Protein AF-A0A8I0E2N6-F1 (afdb_monomer)

Structure (mmCIF, N/CA/C/O backbone):
data_AF-A0A8I0E2N6-F1
#
_entry.id   AF-A0A8I0E2N6-F1
#
loop_
_atom_site.group_PDB
_atom_site.id
_atom_site.type_symbol
_atom_site.label_atom_id
_atom_site.label_alt_id
_atom_site.label_comp_id
_atom_site.label_asym_id
_atom_site.label_entity_id
_atom_site.label_seq_id
_atom_site.pdbx_PDB_ins_code
_atom_site.Cartn_x
_atom_site.Cartn_y
_atom_site.Cartn_z
_atom_site.occupancy
_atom_site.B_iso_or_equiv
_atom_site.auth_seq_id
_atom_site.auth_comp_id
_atom_site.auth_asym_id
_atom_site.auth_atom_id
_atom_site.pdbx_PDB_model_num
ATOM 1 N N . MET A 1 1 ? 22.691 -6.494 3.160 1.00 46.00 1 MET A N 1
ATOM 2 C CA . MET A 1 1 ? 21.609 -5.601 3.630 1.00 46.00 1 MET A CA 1
ATOM 3 C C . MET A 1 1 ? 20.557 -6.492 4.260 1.00 46.00 1 MET A C 1
ATOM 5 O O . MET A 1 1 ? 19.969 -7.275 3.531 1.00 46.00 1 MET A O 1
ATOM 9 N N . ASN A 1 2 ? 20.415 -6.464 5.588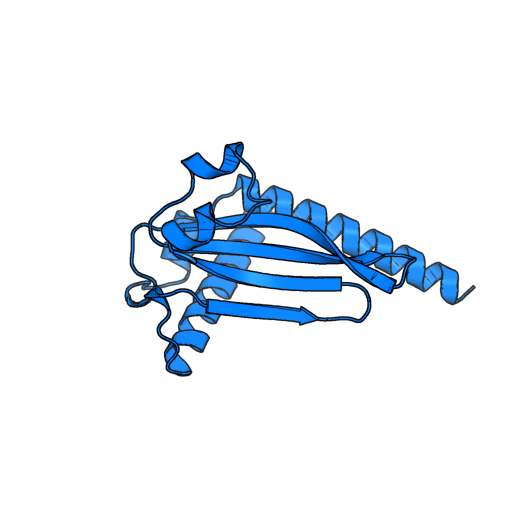 1.00 51.53 2 ASN A N 1
ATOM 10 C CA . ASN A 1 2 ? 19.456 -7.316 6.299 1.00 51.53 2 ASN A CA 1
ATOM 11 C C . ASN A 1 2 ? 18.025 -6.850 6.007 1.00 51.53 2 ASN A C 1
ATOM 13 O O . ASN A 1 2 ? 17.738 -5.660 6.144 1.00 51.53 2 ASN A O 1
ATOM 17 N N . ASP A 1 3 ? 17.133 -7.781 5.667 1.00 58.31 3 ASP A N 1
ATOM 18 C CA . ASP A 1 3 ? 15.717 -7.511 5.375 1.00 58.31 3 ASP A CA 1
ATOM 19 C C . ASP A 1 3 ? 15.001 -6.772 6.522 1.00 58.31 3 ASP A C 1
ATOM 21 O O . ASP A 1 3 ? 14.100 -5.967 6.285 1.00 58.31 3 ASP A O 1
ATOM 25 N N . THR A 1 4 ? 15.474 -6.949 7.762 1.00 63.03 4 THR A N 1
ATOM 26 C CA . THR A 1 4 ? 15.012 -6.229 8.960 1.00 63.03 4 THR A CA 1
ATOM 27 C C . THR A 1 4 ? 15.134 -4.708 8.827 1.00 63.03 4 THR A C 1
ATOM 29 O O . THR A 1 4 ? 14.209 -3.987 9.187 1.00 63.03 4 THR A O 1
ATOM 32 N N . SER A 1 5 ? 16.235 -4.204 8.259 1.00 81.75 5 SER A N 1
ATOM 33 C CA . SER A 1 5 ? 16.447 -2.759 8.094 1.00 81.75 5 SER A CA 1
ATOM 34 C C . SER A 1 5 ? 15.521 -2.174 7.026 1.00 81.75 5 SER A C 1
ATOM 36 O O . SER A 1 5 ? 15.011 -1.070 7.194 1.00 81.75 5 SER A O 1
ATOM 38 N N . TYR A 1 6 ? 15.248 -2.927 5.958 1.00 86.75 6 TYR A N 1
ATOM 39 C CA . TYR A 1 6 ? 14.345 -2.473 4.903 1.00 86.75 6 TYR A CA 1
ATOM 40 C C . TYR A 1 6 ? 12.886 -2.431 5.372 1.00 86.75 6 TYR A C 1
ATOM 42 O O . TYR A 1 6 ? 12.187 -1.457 5.108 1.00 86.75 6 TYR A O 1
ATOM 50 N N . ALA A 1 7 ? 12.433 -3.449 6.109 1.00 90.62 7 ALA A N 1
ATOM 51 C CA . ALA A 1 7 ? 11.085 -3.472 6.673 1.00 90.62 7 ALA A CA 1
ATOM 52 C C . ALA A 1 7 ? 10.844 -2.303 7.648 1.00 90.62 7 ALA A C 1
ATOM 54 O O . ALA A 1 7 ? 9.758 -1.726 7.659 1.00 90.62 7 ALA A O 1
ATOM 55 N N . GLN A 1 8 ? 11.854 -1.907 8.428 1.00 92.25 8 GLN A N 1
ATOM 56 C CA . GLN A 1 8 ? 11.781 -0.714 9.282 1.00 92.25 8 GLN A CA 1
ATOM 57 C C . GLN A 1 8 ? 11.655 0.574 8.459 1.00 92.25 8 GLN A C 1
ATOM 59 O O . GLN A 1 8 ? 10.788 1.400 8.741 1.00 92.25 8 GLN A O 1
ATOM 64 N N . SER A 1 9 ? 12.465 0.733 7.407 1.00 93.50 9 SER A N 1
ATOM 65 C CA . SER A 1 9 ? 12.359 1.891 6.510 1.00 93.50 9 SER A CA 1
ATOM 66 C C . SER A 1 9 ? 10.996 1.961 5.818 1.00 93.50 9 SER A C 1
ATOM 68 O O . SER A 1 9 ? 10.384 3.025 5.786 1.00 93.50 9 SER A O 1
ATOM 70 N N . LEU A 1 10 ? 10.477 0.829 5.332 1.00 94.88 10 LEU A N 1
ATOM 71 C CA . LEU A 1 10 ? 9.163 0.770 4.695 1.00 94.88 10 LEU A CA 1
ATOM 72 C C . LEU A 1 10 ? 8.038 1.137 5.670 1.00 94.88 10 LEU A C 1
ATOM 74 O O . LEU A 1 10 ? 7.136 1.883 5.299 1.00 94.88 10 LEU A O 1
ATOM 78 N N . ALA A 1 11 ? 8.094 0.653 6.913 1.00 96.31 11 ALA A N 1
ATOM 79 C CA . ALA A 1 11 ? 7.128 1.032 7.941 1.00 96.31 11 ALA A CA 1
ATOM 80 C C . ALA A 1 11 ? 7.150 2.545 8.209 1.00 96.31 11 ALA A C 1
ATOM 82 O O . ALA A 1 11 ? 6.095 3.182 8.254 1.00 96.31 11 ALA A O 1
ATOM 83 N N . ALA A 1 12 ? 8.346 3.135 8.305 1.00 96.12 12 ALA A N 1
ATOM 84 C CA . ALA A 1 12 ? 8.510 4.575 8.466 1.00 96.12 12 ALA A CA 1
ATOM 85 C C . ALA A 1 12 ? 7.939 5.374 7.285 1.00 96.12 12 ALA A C 1
ATOM 87 O O . ALA A 1 12 ? 7.290 6.402 7.493 1.00 96.12 12 ALA A O 1
ATOM 88 N N . ASP A 1 13 ? 8.127 4.896 6.056 1.00 95.69 13 ASP A N 1
ATOM 89 C CA . ASP A 1 13 ? 7.575 5.541 4.866 1.00 95.69 13 ASP A CA 1
ATOM 90 C C . ASP A 1 13 ? 6.046 5.433 4.810 1.00 95.69 13 ASP A C 1
ATOM 92 O O . ASP A 1 13 ? 5.377 6.440 4.575 1.00 95.69 13 ASP A O 1
ATOM 96 N N . LEU A 1 14 ? 5.474 4.257 5.090 1.00 96.88 14 LEU A N 1
ATOM 97 C CA . LEU A 1 14 ? 4.020 4.069 5.158 1.00 96.88 14 LEU A CA 1
ATOM 98 C C . LEU A 1 14 ? 3.387 4.969 6.227 1.00 96.88 14 LEU A C 1
ATOM 100 O O . LEU A 1 14 ? 2.389 5.637 5.952 1.00 96.88 14 LEU A O 1
ATOM 104 N N . PHE A 1 15 ? 3.995 5.045 7.415 1.00 97.06 15 PHE A N 1
ATOM 105 C CA . PHE A 1 15 ? 3.562 5.954 8.474 1.00 97.06 15 PHE A CA 1
ATOM 106 C C . PHE A 1 15 ? 3.597 7.415 8.007 1.00 97.06 15 PHE A C 1
ATOM 108 O O . PHE A 1 15 ? 2.606 8.137 8.133 1.00 97.06 15 PHE A O 1
ATOM 115 N N . ARG A 1 16 ? 4.704 7.844 7.386 1.00 96.38 16 ARG A N 1
ATOM 116 C CA . ARG A 1 16 ? 4.846 9.208 6.859 1.00 96.38 16 ARG A CA 1
ATOM 117 C C . ARG A 1 16 ? 3.780 9.527 5.812 1.00 96.38 16 ARG A C 1
ATOM 119 O O . ARG A 1 16 ? 3.233 10.624 5.837 1.00 96.38 16 ARG A O 1
ATOM 126 N N . MET A 1 17 ? 3.442 8.586 4.930 1.00 96.75 17 MET A N 1
ATOM 127 C CA . MET A 1 17 ? 2.380 8.777 3.933 1.00 96.75 17 MET A CA 1
ATOM 128 C C . MET A 1 17 ? 1.010 9.008 4.579 1.00 96.75 17 MET A C 1
ATOM 130 O O . MET A 1 17 ? 0.264 9.873 4.117 1.00 96.75 17 MET A O 1
ATOM 134 N N . VAL A 1 18 ? 0.681 8.269 5.646 1.00 96.62 18 VAL A N 1
ATOM 135 C CA . VAL A 1 18 ? -0.557 8.479 6.417 1.00 96.62 18 VAL A CA 1
ATOM 136 C C . VAL A 1 18 ? -0.550 9.857 7.073 1.00 96.62 18 VAL A C 1
ATOM 138 O O . VAL A 1 18 ? -1.525 10.596 6.946 1.00 96.62 18 VAL A O 1
ATOM 141 N N . MET A 1 19 ? 0.553 10.237 7.719 1.00 96.31 19 MET A N 1
ATOM 142 C CA . MET A 1 19 ? 0.671 11.539 8.382 1.00 96.31 19 MET A CA 1
ATOM 143 C C . MET A 1 19 ? 0.547 12.703 7.398 1.00 96.31 19 MET A C 1
ATOM 145 O O . MET A 1 19 ? -0.267 13.595 7.614 1.00 96.31 19 MET A O 1
ATOM 149 N N . GLN A 1 20 ? 1.236 12.639 6.259 1.00 95.50 20 GLN A N 1
ATOM 150 C CA . GLN A 1 20 ? 1.117 13.642 5.199 1.00 95.50 20 GLN A CA 1
ATOM 151 C C . GLN A 1 20 ? -0.309 13.736 4.642 1.00 95.50 20 GLN A C 1
ATOM 153 O O . GLN A 1 20 ? -0.777 14.821 4.303 1.00 95.50 20 GLN A O 1
ATOM 158 N N . ALA A 1 21 ? -1.025 12.614 4.525 1.00 95.75 21 ALA A N 1
ATOM 159 C CA . ALA A 1 21 ? -2.420 12.636 4.099 1.00 95.75 21 ALA A CA 1
ATOM 160 C C . ALA A 1 21 ? -3.317 13.323 5.146 1.00 95.75 21 ALA A C 1
ATOM 162 O O . ALA A 1 21 ? -4.135 14.169 4.778 1.00 95.75 21 ALA A O 1
ATOM 163 N N . LYS A 1 22 ? -3.113 13.030 6.438 1.00 94.69 22 LYS A N 1
ATOM 164 C CA . LYS A 1 22 ? -3.814 13.694 7.553 1.00 94.69 22 LYS A CA 1
ATOM 165 C C . LYS A 1 22 ? -3.560 15.202 7.559 1.00 94.69 22 LYS A C 1
ATOM 167 O O . LYS A 1 22 ? -4.509 15.975 7.634 1.00 94.69 22 LYS A O 1
ATOM 172 N N . GLU A 1 23 ? -2.305 15.622 7.409 1.00 95.19 23 GLU A N 1
ATOM 173 C CA . GLU A 1 23 ? -1.902 17.038 7.342 1.00 95.19 23 GLU A CA 1
ATOM 174 C C . GLU A 1 23 ? -2.564 17.785 6.176 1.00 95.19 23 GLU A C 1
ATOM 176 O O . GLU A 1 23 ? -2.866 18.971 6.278 1.00 95.19 23 GLU A O 1
ATOM 181 N N . ARG A 1 24 ? -2.852 17.082 5.077 1.00 95.12 24 ARG A N 1
ATOM 182 C CA . ARG A 1 24 ? -3.564 17.622 3.908 1.00 95.12 24 ARG A CA 1
ATOM 183 C C . ARG A 1 24 ? -5.089 17.637 4.067 1.00 95.12 24 ARG A C 1
ATOM 185 O O . ARG A 1 24 ? -5.787 17.937 3.101 1.00 95.12 24 ARG A O 1
ATOM 192 N N . GLY A 1 25 ? -5.612 17.282 5.241 1.00 94.00 25 GLY A N 1
ATOM 193 C CA . GLY A 1 25 ? -7.050 17.210 5.510 1.00 94.00 25 GLY A CA 1
ATOM 194 C C . GLY A 1 25 ? -7.755 16.042 4.815 1.00 94.00 25 GLY A C 1
ATOM 195 O O . GLY A 1 25 ? -8.975 16.065 4.665 1.00 94.00 25 GLY A O 1
ATOM 196 N N . ILE A 1 26 ? -7.015 15.022 4.365 1.00 95.00 26 ILE A N 1
ATOM 197 C CA . ILE A 1 26 ? -7.610 13.828 3.759 1.00 95.00 26 ILE A CA 1
ATOM 198 C C . ILE A 1 26 ? -8.231 12.978 4.869 1.00 95.00 26 ILE A C 1
ATOM 200 O O . ILE A 1 26 ? -7.582 12.661 5.867 1.00 95.00 26 ILE A O 1
ATOM 204 N N . ALA A 1 27 ? -9.479 12.553 4.671 1.00 94.12 27 ALA A N 1
ATOM 205 C CA . ALA A 1 27 ? -10.167 11.624 5.560 1.00 94.12 27 ALA A CA 1
ATOM 206 C C . ALA A 1 27 ? -9.592 10.200 5.405 1.00 94.12 27 ALA A C 1
ATOM 208 O O . ALA A 1 27 ? -10.163 9.350 4.723 1.00 94.12 27 ALA A O 1
ATOM 209 N N . VAL A 1 28 ? -8.427 9.951 6.012 1.00 94.81 28 VAL A N 1
ATOM 210 C CA . VAL A 1 28 ? -7.608 8.743 5.790 1.00 94.81 28 VAL A CA 1
ATOM 211 C C . VAL A 1 28 ? -8.326 7.421 6.080 1.00 94.81 28 VAL A C 1
ATOM 213 O O . VAL A 1 28 ? -8.040 6.424 5.420 1.00 94.81 28 VAL A O 1
ATOM 216 N N . ASP A 1 29 ? -9.304 7.409 6.986 1.00 95.31 29 ASP A N 1
ATOM 217 C CA . ASP A 1 29 ? -10.083 6.209 7.331 1.00 95.31 29 ASP A CA 1
ATOM 218 C C . ASP A 1 29 ? -11.039 5.757 6.217 1.00 95.31 29 ASP A C 1
ATOM 220 O O . ASP A 1 29 ? -11.467 4.604 6.187 1.00 95.31 29 ASP A O 1
ATOM 224 N N . HIS A 1 30 ? -11.335 6.636 5.257 1.00 94.62 30 HIS A N 1
ATOM 225 C CA . HIS A 1 30 ? -12.103 6.300 4.054 1.00 94.62 30 HIS A CA 1
ATOM 226 C C . HIS A 1 30 ? -11.217 5.760 2.923 1.00 94.62 30 HIS A C 1
ATOM 228 O O . HIS A 1 30 ? -11.713 5.354 1.872 1.00 94.62 30 HIS A O 1
ATOM 234 N N . GLY A 1 31 ? -9.906 5.711 3.159 1.00 94.00 31 GLY A N 1
ATOM 235 C CA . GLY A 1 31 ? -8.902 5.320 2.192 1.00 94.00 31 GLY A CA 1
ATOM 236 C C . GLY A 1 31 ? -8.381 6.490 1.362 1.00 94.00 31 GLY A C 1
ATOM 237 O O . GLY A 1 31 ? -9.035 7.512 1.168 1.00 94.00 31 GLY A O 1
ATOM 238 N N . PHE A 1 32 ? -7.157 6.336 0.870 1.00 95.75 32 PHE A N 1
ATOM 239 C CA . PHE A 1 32 ? -6.479 7.322 0.038 1.00 95.75 32 PHE A CA 1
ATOM 240 C C . PHE A 1 32 ? -5.418 6.658 -0.844 1.00 95.75 32 PHE A C 1
ATOM 242 O O . PHE A 1 32 ? -5.106 5.472 -0.714 1.00 95.75 32 PHE A O 1
ATOM 249 N N . ARG A 1 33 ? -4.865 7.432 -1.779 1.00 94.56 33 ARG A N 1
ATOM 250 C CA . ARG A 1 33 ? -3.811 6.982 -2.693 1.00 94.56 33 ARG A CA 1
ATOM 251 C C . ARG A 1 33 ? -2.594 7.883 -2.573 1.00 94.56 33 ARG A C 1
ATOM 253 O O . ARG A 1 33 ? -2.737 9.093 -2.408 1.00 94.56 33 ARG A O 1
ATOM 260 N N . ASN A 1 34 ? -1.412 7.293 -2.687 1.00 94.50 34 ASN A N 1
ATOM 261 C CA . ASN A 1 34 ? -0.143 8.003 -2.725 1.00 94.50 34 ASN A CA 1
ATOM 262 C C . ASN A 1 34 ? 0.682 7.507 -3.922 1.00 94.50 34 ASN A C 1
ATOM 264 O O . ASN A 1 34 ? 1.012 6.325 -4.014 1.00 94.50 34 ASN A O 1
ATOM 268 N N . HIS A 1 35 ? 0.986 8.406 -4.856 1.00 91.38 35 HIS A N 1
ATOM 269 C CA . HIS A 1 35 ? 1.836 8.113 -6.008 1.00 91.38 35 HIS A CA 1
ATOM 270 C C . HIS A 1 35 ? 3.294 8.352 -5.616 1.00 91.38 35 HIS A C 1
ATOM 272 O O . HIS A 1 35 ? 3.760 9.488 -5.617 1.00 91.38 35 HIS A O 1
ATOM 278 N N . ALA A 1 36 ? 4.001 7.284 -5.249 1.00 87.81 36 ALA A N 1
ATOM 279 C CA . ALA A 1 36 ? 5.366 7.389 -4.736 1.00 87.81 36 ALA A CA 1
ATOM 280 C C . ALA A 1 36 ? 6.416 7.494 -5.845 1.00 87.81 36 ALA A C 1
ATOM 282 O O . ALA A 1 36 ? 7.442 8.142 -5.669 1.00 87.81 36 ALA A O 1
ATOM 283 N N . LEU A 1 37 ? 6.169 6.848 -6.986 1.00 86.38 37 LEU A N 1
ATOM 284 C CA . LEU A 1 37 ? 7.020 6.955 -8.162 1.00 86.38 37 LEU A CA 1
ATOM 285 C C . LEU A 1 37 ? 6.148 6.964 -9.408 1.00 86.38 37 LEU A C 1
ATOM 287 O O . LEU A 1 37 ? 5.320 6.073 -9.606 1.00 86.38 37 LEU A O 1
ATOM 291 N N . GLU A 1 38 ? 6.399 7.921 -10.287 1.00 85.50 38 GLU A N 1
ATOM 292 C CA . GLU A 1 38 ? 5.877 7.894 -11.640 1.00 85.50 38 GLU A CA 1
ATOM 293 C C . GLU A 1 38 ? 6.991 8.238 -12.624 1.00 85.50 38 GLU A C 1
ATOM 295 O O . GLU A 1 38 ? 7.601 9.301 -12.570 1.00 85.50 38 GLU A O 1
ATOM 300 N N . SER A 1 39 ? 7.267 7.303 -13.524 1.00 82.75 39 SER A N 1
ATOM 301 C CA . SER A 1 39 ? 8.176 7.469 -14.646 1.00 82.75 39 SER A CA 1
ATOM 302 C C . SER A 1 39 ? 7.479 7.043 -15.943 1.00 82.75 39 SER A C 1
ATOM 304 O O 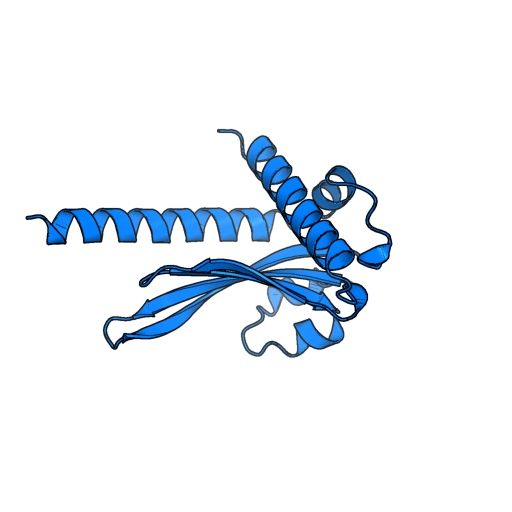. SER A 1 39 ? 6.405 6.417 -15.903 1.00 82.75 39 SER A O 1
ATOM 306 N N . PRO A 1 40 ? 8.073 7.333 -17.116 1.00 81.00 40 PRO A N 1
ATOM 307 C CA . PRO A 1 40 ? 7.536 6.876 -18.395 1.00 81.00 40 PRO A CA 1
ATOM 308 C C . PRO A 1 40 ? 7.367 5.354 -18.485 1.00 81.00 40 PRO A C 1
ATOM 310 O O . PRO A 1 40 ? 6.502 4.891 -19.226 1.00 81.00 40 PRO A O 1
ATOM 313 N N . GLN A 1 41 ? 8.170 4.584 -17.740 1.00 82.38 41 GLN A N 1
ATOM 314 C CA . GLN A 1 41 ? 8.210 3.121 -17.840 1.00 82.38 41 GLN A CA 1
ATOM 315 C C . GLN A 1 41 ? 7.634 2.388 -16.634 1.00 82.38 41 GLN A C 1
ATOM 317 O O . GLN A 1 41 ? 7.175 1.254 -16.783 1.00 82.38 41 GLN A O 1
ATOM 322 N N . LEU A 1 42 ? 7.611 3.023 -15.464 1.00 88.31 42 LEU A N 1
ATOM 323 C CA . LEU A 1 42 ? 7.198 2.412 -14.206 1.00 88.31 42 LEU A CA 1
ATOM 324 C C . LEU A 1 42 ? 6.336 3.389 -13.403 1.00 88.31 42 LEU A C 1
ATOM 326 O O . LEU A 1 42 ? 6.588 4.588 -13.386 1.00 88.31 42 LEU A O 1
ATOM 330 N N . SER A 1 43 ? 5.314 2.883 -12.725 1.00 91.62 43 SER A N 1
ATOM 331 C CA . SER A 1 43 ? 4.618 3.596 -11.659 1.00 91.62 43 SER A CA 1
ATOM 332 C C . SER A 1 43 ? 4.507 2.700 -10.431 1.00 91.62 43 SER A C 1
ATOM 334 O O . SER A 1 43 ? 4.260 1.496 -10.547 1.00 91.62 43 SER A O 1
ATOM 336 N N . ILE A 1 44 ? 4.710 3.305 -9.262 1.00 93.12 44 ILE A N 1
ATOM 337 C CA . ILE A 1 44 ? 4.530 2.696 -7.948 1.00 93.12 44 ILE A CA 1
ATOM 338 C C . ILE A 1 44 ? 3.509 3.547 -7.204 1.00 93.12 44 ILE A C 1
ATOM 340 O O . ILE A 1 44 ? 3.785 4.688 -6.824 1.00 93.12 44 ILE A O 1
ATOM 344 N N . THR A 1 45 ? 2.321 2.986 -7.001 1.00 94.62 45 THR A N 1
ATOM 345 C CA . THR A 1 45 ? 1.227 3.658 -6.297 1.00 94.62 45 THR A CA 1
ATOM 346 C C . THR A 1 45 ? 0.861 2.875 -5.047 1.00 94.62 45 THR A C 1
ATOM 348 O O . THR A 1 45 ? 0.515 1.698 -5.131 1.00 94.62 45 THR A O 1
ATOM 351 N N . TYR A 1 46 ? 0.895 3.539 -3.897 1.00 95.62 46 TYR A N 1
ATOM 352 C CA . TYR A 1 46 ? 0.400 3.003 -2.638 1.00 95.62 46 TYR A CA 1
ATOM 353 C C . TYR A 1 46 ? -1.091 3.314 -2.493 1.00 95.62 46 TYR A C 1
ATOM 355 O O . TYR A 1 46 ? -1.541 4.438 -2.727 1.00 95.62 46 TYR A O 1
ATOM 363 N N . LEU A 1 47 ? -1.865 2.304 -2.119 1.00 95.12 47 LEU A N 1
ATOM 364 C CA . LEU A 1 47 ? -3.304 2.378 -1.909 1.00 95.12 47 LEU A CA 1
ATOM 365 C C . LEU A 1 47 ? -3.585 2.021 -0.455 1.00 95.12 47 LEU A C 1
ATOM 367 O O . LEU A 1 47 ? -3.359 0.886 -0.045 1.00 95.12 47 LEU A O 1
ATOM 371 N N . PHE A 1 48 ? -4.100 2.975 0.306 1.00 96.56 48 PHE A N 1
ATOM 372 C CA . PHE A 1 48 ? -4.580 2.747 1.660 1.00 96.56 48 PHE A CA 1
ATOM 373 C C . PHE A 1 48 ? -6.087 2.582 1.570 1.00 96.56 48 PHE A C 1
ATOM 375 O O . PHE A 1 48 ? -6.781 3.530 1.213 1.00 96.56 48 PHE A O 1
ATOM 382 N N . LEU A 1 49 ? -6.599 1.376 1.802 1.00 95.25 49 LEU A N 1
ATOM 383 C CA . LEU A 1 49 ? -8.003 1.052 1.564 1.00 95.25 49 LEU A CA 1
ATOM 384 C C . LEU A 1 49 ? -8.634 0.361 2.776 1.00 95.25 49 LEU A C 1
ATOM 386 O O . LEU A 1 49 ? -8.025 -0.551 3.354 1.00 95.25 49 LEU A O 1
ATOM 390 N N . PRO A 1 50 ? -9.883 0.721 3.123 1.00 95.56 50 PRO A N 1
ATOM 391 C CA . PRO A 1 50 ? -10.664 -0.074 4.051 1.00 95.56 50 PRO A CA 1
ATOM 392 C C . PRO A 1 50 ? -10.978 -1.441 3.434 1.00 95.56 50 PRO A C 1
ATOM 394 O O . PRO A 1 50 ? -11.082 -1.586 2.210 1.00 95.56 50 PRO A O 1
ATOM 397 N N . ARG A 1 51 ? -11.194 -2.450 4.283 1.00 93.94 51 ARG A N 1
ATOM 398 C CA . ARG A 1 51 ? -11.526 -3.829 3.875 1.00 93.94 51 ARG A CA 1
ATOM 399 C C . ARG A 1 51 ? -12.573 -3.904 2.764 1.00 93.94 51 ARG A C 1
ATOM 401 O O . ARG A 1 51 ? -12.404 -4.659 1.810 1.00 93.94 51 ARG A O 1
ATOM 408 N N . ALA A 1 52 ? -13.656 -3.142 2.906 1.00 91.56 52 ALA A N 1
ATOM 409 C CA . ALA A 1 52 ? -14.785 -3.165 1.981 1.00 91.56 52 ALA A CA 1
ATOM 410 C C . ALA A 1 52 ? -14.395 -2.736 0.559 1.00 91.56 52 ALA A C 1
ATOM 412 O O . ALA A 1 52 ? -14.880 -3.323 -0.403 1.00 91.56 52 ALA A O 1
ATOM 413 N N . GLU A 1 53 ? -13.500 -1.756 0.425 1.00 90.88 53 GLU A N 1
ATOM 414 C CA . GLU A 1 53 ? -13.005 -1.302 -0.877 1.00 90.88 53 GLU A CA 1
ATOM 415 C C . GLU A 1 53 ? -11.931 -2.237 -1.421 1.00 90.88 53 GLU A C 1
ATOM 417 O O . GLU A 1 53 ? -11.919 -2.557 -2.609 1.00 90.88 53 GLU A O 1
ATOM 422 N N . LEU A 1 54 ? -11.069 -2.757 -0.546 1.00 87.25 54 LEU A N 1
ATOM 423 C CA . LEU A 1 54 ? -10.029 -3.683 -0.962 1.00 87.25 54 LEU A CA 1
ATOM 424 C C . LEU A 1 54 ? -10.602 -4.973 -1.569 1.00 87.25 54 LEU A C 1
ATOM 426 O O . LEU A 1 54 ? -10.139 -5.437 -2.609 1.00 87.25 54 LEU A O 1
ATOM 430 N N . LEU A 1 55 ? -11.640 -5.545 -0.957 1.00 86.12 55 LEU A N 1
ATOM 431 C CA . LEU A 1 55 ? -12.253 -6.785 -1.445 1.00 86.12 55 LEU A CA 1
ATOM 432 C C . LEU A 1 55 ? -12.950 -6.632 -2.808 1.00 86.12 55 LEU A C 1
ATOM 434 O O . LEU A 1 55 ? -13.243 -7.643 -3.445 1.00 86.12 55 LEU A O 1
ATOM 438 N N . LYS A 1 56 ? -13.178 -5.396 -3.273 1.00 85.25 56 LYS A N 1
ATOM 439 C CA . LYS A 1 56 ? -13.720 -5.100 -4.607 1.00 85.25 56 LYS A CA 1
ATOM 440 C C . LYS A 1 56 ? -12.647 -5.058 -5.697 1.00 85.25 56 LYS A C 1
ATOM 442 O O . LYS A 1 56 ? -13.003 -5.025 -6.871 1.00 85.25 56 LYS A O 1
ATOM 447 N N . VAL A 1 57 ? -11.355 -5.056 -5.352 1.00 80.56 57 VAL A N 1
ATOM 448 C CA . VAL A 1 57 ? -10.261 -5.017 -6.335 1.00 80.56 57 VAL A CA 1
ATOM 449 C C . VAL A 1 57 ? -10.252 -6.333 -7.134 1.00 80.56 57 VAL A C 1
ATOM 451 O O . VAL A 1 57 ? -9.916 -7.377 -6.569 1.00 80.56 57 VAL A O 1
ATOM 454 N N . PRO A 1 58 ? -10.573 -6.328 -8.447 1.00 73.50 58 PRO A N 1
ATOM 455 C CA . PRO A 1 58 ? -10.792 -7.566 -9.208 1.00 73.50 58 PRO A CA 1
ATOM 456 C C . PRO A 1 58 ? -9.552 -8.464 -9.305 1.00 73.50 58 PRO A C 1
ATOM 458 O O . PRO A 1 58 ? -9.666 -9.682 -9.391 1.00 73.50 58 PRO A O 1
ATOM 461 N N . ALA A 1 59 ? -8.363 -7.858 -9.271 1.00 74.69 59 ALA A N 1
ATOM 462 C CA . ALA A 1 59 ? -7.078 -8.547 -9.343 1.00 74.69 59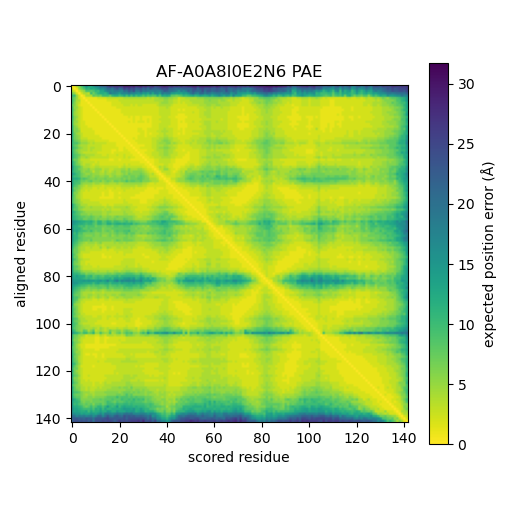 ALA A CA 1
ATOM 463 C C . ALA A 1 59 ? -6.487 -8.891 -7.961 1.00 74.69 59 ALA A C 1
ATOM 465 O O . ALA A 1 59 ? -5.325 -9.290 -7.882 1.00 74.69 59 ALA A O 1
ATOM 466 N N . PHE A 1 60 ? -7.240 -8.718 -6.866 1.00 78.25 60 PHE A N 1
ATOM 467 C CA . PHE A 1 60 ? -6.717 -8.984 -5.529 1.00 78.25 60 PHE A CA 1
ATOM 468 C C . PHE A 1 60 ? -6.507 -10.492 -5.304 1.00 78.25 60 PHE A C 1
ATOM 470 O O . PHE A 1 60 ? -7.467 -11.265 -5.420 1.00 78.25 60 PHE A O 1
ATOM 477 N N . PRO A 1 61 ? -5.285 -10.938 -4.954 1.00 76.00 61 PRO A N 1
ATOM 478 C CA . PRO A 1 61 ? -4.993 -12.358 -4.808 1.00 76.00 61 PRO A CA 1
ATOM 479 C C . PRO A 1 61 ? -5.857 -13.025 -3.720 1.00 76.00 61 PRO A C 1
ATOM 481 O O . PRO A 1 61 ? -5.836 -12.582 -2.567 1.00 76.00 61 PRO A O 1
ATOM 484 N N . PRO A 1 62 ? -6.568 -14.134 -4.015 1.00 82.44 62 PRO A N 1
ATOM 485 C CA . PRO A 1 62 ? -7.406 -14.822 -3.030 1.00 82.44 62 PRO A CA 1
ATOM 486 C C . PRO A 1 62 ? -6.647 -15.248 -1.767 1.00 82.44 62 PRO A C 1
ATOM 488 O O . PRO A 1 62 ? -7.172 -15.123 -0.663 1.00 82.44 62 PRO A O 1
ATOM 491 N N . ALA A 1 63 ? -5.388 -15.673 -1.917 1.00 81.25 63 ALA A N 1
ATOM 492 C CA . ALA A 1 63 ? -4.519 -16.070 -0.809 1.00 81.25 63 ALA A CA 1
ATOM 493 C C . ALA A 1 63 ? -4.238 -14.929 0.187 1.00 81.25 63 ALA A C 1
ATOM 495 O O . ALA A 1 63 ? -3.934 -15.193 1.351 1.00 81.25 63 ALA A O 1
ATOM 496 N N . LEU A 1 64 ? -4.363 -13.670 -0.250 1.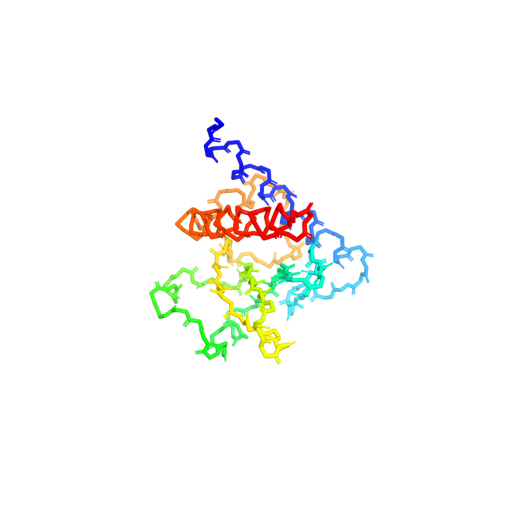00 80.69 64 LEU A N 1
ATOM 497 C CA . LEU A 1 64 ? -4.139 -12.505 0.600 1.00 80.69 64 LEU A CA 1
ATOM 498 C C . LEU A 1 64 ? -5.387 -12.076 1.381 1.00 80.69 64 LEU A C 1
ATOM 500 O O . LEU A 1 64 ? -5.265 -11.335 2.353 1.00 80.69 64 LEU A O 1
ATOM 504 N N . ARG A 1 65 ? -6.580 -12.587 1.036 1.00 84.31 65 ARG A N 1
ATOM 505 C CA . ARG A 1 65 ? -7.855 -12.211 1.684 1.00 84.31 65 ARG A CA 1
ATOM 506 C C . ARG A 1 65 ? -7.867 -12.454 3.189 1.00 84.31 65 ARG A C 1
ATOM 508 O O . ARG A 1 65 ? -8.491 -11.686 3.910 1.00 84.31 65 ARG A O 1
ATOM 515 N N . ARG A 1 66 ? -7.159 -13.482 3.666 1.00 85.75 66 ARG A N 1
ATOM 516 C CA . ARG A 1 66 ? -7.057 -13.798 5.102 1.00 85.75 66 ARG A CA 1
ATOM 517 C C . ARG A 1 66 ? -6.250 -12.778 5.909 1.00 85.75 66 ARG A C 1
ATOM 519 O O . ARG A 1 66 ? -6.414 -12.720 7.117 1.00 85.75 66 ARG A O 1
ATOM 526 N N . PHE A 1 67 ? -5.383 -12.007 5.254 1.00 88.06 67 PHE A N 1
ATOM 527 C CA . PHE A 1 67 ? -4.566 -10.980 5.904 1.00 88.06 67 PHE A CA 1
ATOM 528 C C . PHE A 1 67 ? -5.250 -9.611 5.903 1.00 88.06 67 PHE A C 1
ATOM 530 O O . PHE A 1 67 ? -4.754 -8.689 6.538 1.00 88.06 67 PHE A O 1
ATOM 537 N N . VAL A 1 68 ? -6.376 -9.469 5.196 1.00 91.44 68 VAL A N 1
ATOM 538 C CA . VAL A 1 68 ? -7.101 -8.204 5.097 1.00 91.44 68 VAL A CA 1
ATOM 539 C C . VAL A 1 68 ? -7.779 -7.875 6.422 1.00 91.44 68 VAL A C 1
ATOM 541 O O . VAL A 1 68 ? -8.667 -8.601 6.883 1.00 91.44 68 VAL A O 1
ATOM 544 N N . ARG A 1 69 ? -7.417 -6.727 6.984 1.00 95.19 69 ARG A N 1
ATOM 545 C CA . ARG A 1 69 ? -7.990 -6.173 8.216 1.00 95.19 69 ARG A CA 1
ATOM 546 C C . ARG A 1 69 ? -8.809 -4.923 7.923 1.00 95.19 69 ARG A C 1
ATOM 548 O O . ARG A 1 69 ? -9.104 -4.658 6.755 1.00 95.19 69 ARG A O 1
ATOM 555 N N . ARG A 1 70 ? -9.233 -4.190 8.959 1.00 95.06 70 ARG A N 1
ATOM 556 C CA . ARG A 1 70 ? -10.045 -2.969 8.823 1.00 95.06 70 ARG A CA 1
ATOM 557 C C . ARG A 1 70 ? -9.444 -2.001 7.805 1.00 95.06 70 ARG A C 1
ATOM 559 O O . ARG A 1 70 ? -10.146 -1.641 6.862 1.00 95.06 70 ARG A O 1
ATOM 566 N N . MET A 1 71 ? -8.168 -1.654 7.968 1.00 96.19 71 MET A N 1
ATOM 567 C CA . MET A 1 71 ? -7.399 -0.787 7.074 1.00 96.19 71 MET A CA 1
ATOM 568 C C . MET A 1 71 ? -6.186 -1.533 6.528 1.00 96.19 71 MET A C 1
ATOM 570 O O . MET A 1 71 ? -5.599 -2.375 7.202 1.00 96.19 71 MET A O 1
ATOM 574 N N . ASN A 1 72 ? -5.830 -1.260 5.275 1.00 96.12 72 ASN A N 1
ATOM 575 C CA . ASN A 1 72 ? -4.802 -2.011 4.563 1.00 96.12 72 ASN A CA 1
ATOM 576 C C . ASN A 1 72 ? -3.997 -1.075 3.671 1.00 96.12 72 ASN A C 1
ATOM 578 O O . ASN A 1 72 ? -4.590 -0.240 2.991 1.00 96.12 72 ASN A O 1
ATOM 582 N N . ALA A 1 73 ? -2.681 -1.261 3.608 1.00 96.19 73 ALA A N 1
ATOM 583 C CA . ALA A 1 73 ? -1.826 -0.612 2.625 1.00 96.19 73 ALA A CA 1
ATOM 584 C C . ALA A 1 73 ? -1.371 -1.624 1.576 1.00 96.19 73 ALA A C 1
ATOM 586 O O . ALA A 1 73 ? -0.765 -2.655 1.885 1.00 96.19 73 ALA A O 1
ATOM 587 N N . LEU A 1 74 ? -1.648 -1.305 0.319 1.00 94.06 74 LEU A N 1
ATOM 588 C CA . LEU A 1 74 ? -1.203 -2.054 -0.841 1.00 94.06 74 LEU A CA 1
ATOM 589 C C . LEU A 1 74 ? -0.259 -1.216 -1.667 1.00 94.06 74 LEU A C 1
ATOM 591 O O . LEU A 1 74 ? -0.353 0.006 -1.679 1.00 94.06 74 LEU A O 1
ATOM 595 N N . VAL A 1 75 ? 0.573 -1.890 -2.439 1.00 94.25 75 VAL A N 1
ATOM 596 C CA . VAL A 1 75 ? 1.329 -1.269 -3.514 1.00 94.25 75 VAL A CA 1
ATOM 597 C C . VAL A 1 75 ? 0.928 -1.891 -4.841 1.00 94.25 75 VAL A C 1
ATOM 599 O O . VAL A 1 75 ? 0.889 -3.113 -4.997 1.00 94.25 75 VAL A O 1
ATOM 602 N N . CYS A 1 76 ? 0.601 -1.026 -5.792 1.00 92.50 76 CYS A N 1
ATOM 603 C CA . CYS A 1 76 ? 0.332 -1.362 -7.176 1.00 92.50 76 CYS A CA 1
ATOM 604 C C . CYS A 1 76 ? 1.54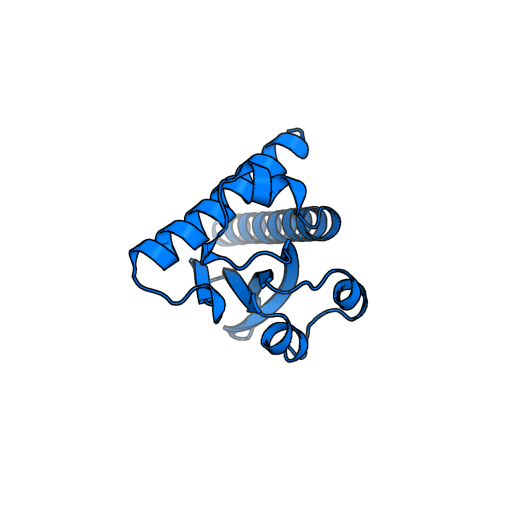1 -0.956 -8.015 1.00 92.50 76 CYS A C 1
ATOM 606 O O . CYS A 1 76 ? 1.955 0.206 -8.016 1.00 92.50 76 CYS A O 1
ATOM 608 N N . LEU A 1 77 ? 2.091 -1.933 -8.727 1.00 92.94 77 LEU A N 1
ATOM 609 C CA . LEU A 1 77 ? 3.181 -1.764 -9.672 1.00 92.94 77 LEU A CA 1
ATOM 610 C C . LEU A 1 77 ? 2.613 -1.792 -11.081 1.00 92.94 77 LEU A C 1
ATOM 612 O O . LEU A 1 77 ? 1.997 -2.781 -11.488 1.00 92.94 77 LEU A O 1
ATOM 616 N N . GLU A 1 78 ? 2.861 -0.738 -11.844 1.00 92.12 78 GLU A N 1
ATOM 617 C CA . GLU A 1 78 ? 2.460 -0.657 -13.243 1.00 92.12 78 GLU A CA 1
ATOM 618 C C . GLU A 1 78 ? 3.674 -0.423 -14.127 1.00 92.12 78 GLU A C 1
ATOM 620 O O . GLU A 1 78 ? 4.435 0.513 -13.909 1.00 92.12 78 GLU A O 1
ATOM 625 N N . ALA A 1 79 ? 3.833 -1.247 -15.157 1.00 90.12 79 ALA A N 1
ATOM 626 C CA . ALA A 1 79 ? 4.881 -1.068 -16.151 1.00 90.12 79 ALA A CA 1
ATOM 627 C C . ALA A 1 79 ? 4.266 -0.750 -17.513 1.00 90.12 79 ALA A C 1
ATOM 629 O O . ALA A 1 79 ? 3.186 -1.248 -17.859 1.00 90.12 79 ALA A O 1
ATOM 630 N N . LYS A 1 80 ? 4.957 0.073 -18.299 1.00 87.00 80 LYS A N 1
ATOM 631 C CA . LYS A 1 80 ? 4.594 0.305 -19.695 1.00 87.00 80 LYS A CA 1
ATOM 632 C C . LYS A 1 80 ? 4.936 -0.935 -20.522 1.00 87.00 80 LYS A C 1
ATOM 634 O O . LYS A 1 80 ? 6.011 -1.516 -20.387 1.00 87.00 80 LYS A O 1
ATOM 639 N N . LYS A 1 81 ? 3.992 -1.356 -21.359 1.00 81.69 81 LYS A N 1
ATOM 640 C CA . LYS A 1 81 ? 4.182 -2.420 -22.346 1.00 81.69 81 LYS A CA 1
ATOM 641 C C . LYS A 1 81 ? 4.654 -1.861 -23.682 1.00 81.69 81 LYS A C 1
ATOM 643 O O . LYS A 1 81 ? 4.471 -0.678 -23.959 1.00 81.69 81 LYS A O 1
ATOM 648 N N . ASP A 1 82 ? 5.139 -2.750 -24.543 1.00 78.44 82 ASP A N 1
ATOM 649 C CA . ASP A 1 82 ? 5.597 -2.428 -25.903 1.00 78.44 82 ASP A CA 1
ATOM 650 C C . ASP A 1 82 ? 4.514 -1.735 -26.747 1.00 78.44 82 ASP A C 1
ATOM 652 O O . ASP A 1 82 ? 4.806 -0.873 -27.567 1.00 78.44 82 ASP A O 1
ATOM 656 N N . ASN A 1 83 ? 3.235 -2.030 -26.486 1.00 80.19 83 ASN A N 1
ATOM 657 C CA . ASN A 1 83 ? 2.090 -1.370 -27.127 1.00 80.19 83 ASN A CA 1
ATOM 658 C C . ASN A 1 83 ? 1.746 0.017 -26.542 1.00 80.19 83 ASN A C 1
ATOM 660 O O . ASN A 1 83 ? 0.660 0.543 -26.786 1.00 80.19 83 ASN A O 1
ATOM 664 N N . GLY A 1 84 ? 2.617 0.579 -25.703 1.00 79.19 84 GLY A N 1
ATOM 665 C CA . GLY A 1 84 ? 2.469 1.896 -25.093 1.00 79.19 84 GLY A CA 1
ATOM 666 C C . GLY A 1 84 ? 1.516 1.975 -23.896 1.00 79.19 84 GLY A C 1
ATOM 667 O O . GLY A 1 84 ? 1.506 3.001 -23.217 1.00 79.19 84 GLY A O 1
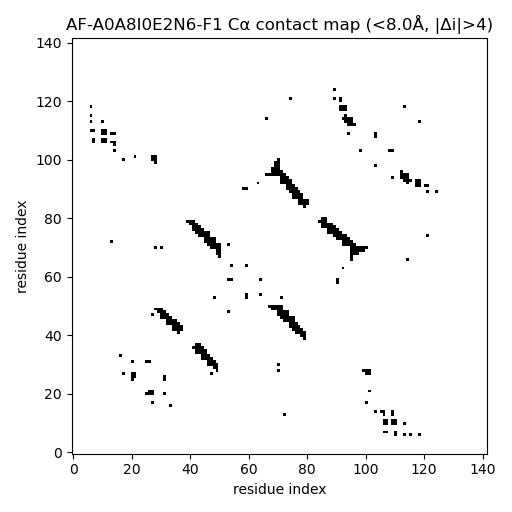ATOM 668 N N . ARG A 1 85 ? 0.741 0.924 -23.590 1.00 84.88 85 ARG A N 1
ATOM 669 C CA . ARG A 1 85 ? -0.217 0.927 -22.469 1.00 84.88 85 ARG A CA 1
ATOM 670 C C . ARG A 1 85 ? 0.464 0.558 -21.151 1.00 84.88 85 ARG A C 1
ATOM 672 O O . ARG A 1 85 ? 1.286 -0.358 -21.111 1.00 84.88 85 ARG A O 1
ATOM 679 N N . ARG A 1 86 ? 0.077 1.219 -20.053 1.00 86.44 86 ARG A N 1
ATOM 680 C CA . ARG A 1 86 ? 0.422 0.763 -18.697 1.00 86.44 86 ARG A CA 1
ATOM 681 C C . ARG A 1 86 ? -0.381 -0.497 -18.376 1.00 86.44 86 ARG A C 1
ATOM 683 O O . ARG A 1 86 ? -1.573 -0.576 -18.672 1.00 86.44 86 ARG A O 1
ATOM 690 N N . LYS A 1 87 ? 0.278 -1.496 -17.796 1.00 89.44 87 LYS A N 1
ATOM 691 C CA . LYS A 1 87 ? -0.377 -2.682 -17.244 1.00 89.44 87 LYS A CA 1
ATOM 692 C C . LYS A 1 87 ? 0.089 -2.871 -15.810 1.00 89.44 87 LYS A C 1
ATOM 694 O O . LYS A 1 87 ? 1.290 -2.828 -15.547 1.00 89.44 87 LYS A O 1
ATOM 699 N N . THR A 1 88 ? -0.845 -3.176 -14.917 1.00 90.06 88 THR A N 1
ATOM 700 C CA . THR A 1 88 ? -0.525 -3.694 -13.590 1.00 90.06 88 THR A CA 1
ATOM 701 C C . THR A 1 88 ? 0.288 -4.979 -13.723 1.00 90.06 88 THR A C 1
ATOM 703 O O . THR A 1 88 ? -0.167 -5.969 -14.303 1.00 90.06 88 THR A O 1
ATOM 706 N N . VAL A 1 89 ? 1.515 -4.941 -13.217 1.00 90.31 89 VAL A N 1
ATOM 707 C CA . VAL A 1 89 ? 2.434 -6.082 -13.184 1.00 90.31 89 VAL A CA 1
ATOM 708 C C . VAL A 1 89 ? 2.479 -6.728 -11.807 1.00 90.31 89 VAL A C 1
ATOM 710 O O . VAL A 1 89 ? 2.853 -7.893 -11.711 1.00 90.31 89 VAL A O 1
ATOM 713 N N . GLY A 1 90 ? 2.070 -6.018 -10.755 1.00 89.88 90 GLY A N 1
ATOM 714 C CA . GLY A 1 90 ? 2.024 -6.559 -9.401 1.00 89.88 90 GLY A CA 1
ATOM 715 C C . GLY A 1 90 ? 1.097 -5.771 -8.489 1.00 89.88 90 GLY A C 1
ATOM 716 O O . GLY A 1 90 ? 0.986 -4.552 -8.613 1.00 89.88 90 GLY A O 1
ATOM 717 N N . ILE A 1 91 ? 0.445 -6.481 -7.570 1.00 91.19 91 ILE A N 1
ATOM 718 C CA . ILE A 1 91 ? -0.284 -5.906 -6.439 1.00 91.19 91 ILE A CA 1
ATOM 719 C C . ILE A 1 91 ? 0.165 -6.667 -5.197 1.00 91.19 91 ILE A C 1
ATOM 721 O O . ILE A 1 91 ? 0.004 -7.886 -5.140 1.00 91.19 91 ILE A O 1
ATOM 725 N N . HIS A 1 92 ? 0.695 -5.952 -4.207 1.00 93.12 92 HIS A N 1
ATOM 726 C CA . HIS A 1 92 ? 1.188 -6.543 -2.962 1.00 93.12 92 HIS A CA 1
ATOM 727 C C . HIS A 1 92 ? 0.528 -5.880 -1.763 1.00 93.12 92 HIS A C 1
ATOM 729 O O . HIS A 1 92 ? 0.431 -4.657 -1.710 1.00 93.12 92 HIS A O 1
ATOM 735 N N . LEU A 1 93 ? 0.078 -6.685 -0.802 1.00 94.62 93 LEU A N 1
ATOM 736 C CA . LEU A 1 93 ? -0.393 -6.206 0.497 1.00 94.62 93 LEU A CA 1
ATOM 737 C C . LEU A 1 93 ? 0.823 -6.040 1.412 1.00 94.62 93 LEU A C 1
ATOM 739 O O . LEU A 1 93 ? 1.510 -7.023 1.668 1.00 94.62 93 LEU A O 1
ATOM 743 N N . LEU A 1 94 ? 1.093 -4.824 1.882 1.00 95.56 94 LEU A N 1
ATOM 744 C CA . LEU A 1 94 ? 2.286 -4.516 2.679 1.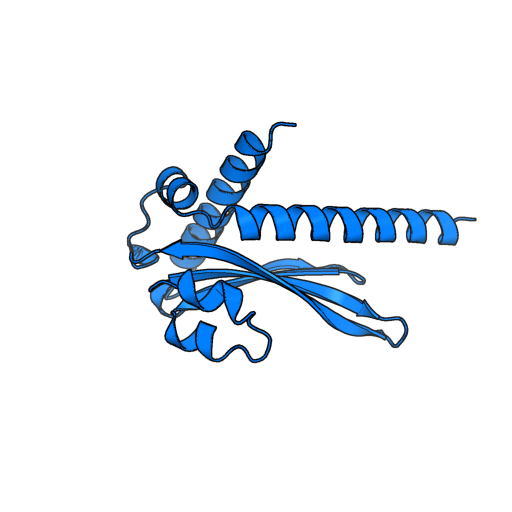00 95.56 94 LEU A CA 1
ATOM 745 C C . LEU A 1 94 ? 1.983 -4.387 4.169 1.00 95.56 94 LEU A C 1
ATOM 747 O O . LEU A 1 94 ? 2.812 -4.757 4.992 1.00 95.56 94 LEU A O 1
ATOM 751 N N . TRP A 1 95 ? 0.803 -3.881 4.515 1.00 96.94 95 TRP A N 1
ATOM 752 C CA . TRP A 1 95 ? 0.394 -3.630 5.895 1.00 96.94 95 TRP A CA 1
ATOM 753 C C . TRP A 1 95 ? -1.113 -3.828 6.029 1.00 96.94 95 TRP A C 1
ATOM 755 O O . TRP A 1 95 ? -1.868 -3.497 5.110 1.00 96.94 95 TRP A O 1
ATOM 765 N N . ALA A 1 96 ? -1.548 -4.377 7.157 1.00 96.00 96 ALA A N 1
ATOM 766 C CA . ALA A 1 96 ? -2.953 -4.534 7.494 1.00 96.00 96 ALA A CA 1
ATOM 767 C C . ALA A 1 96 ? -3.143 -4.327 8.997 1.00 96.00 96 ALA A C 1
ATOM 769 O O . ALA A 1 96 ? -2.460 -4.966 9.791 1.00 96.00 96 ALA A O 1
ATOM 770 N N . THR A 1 97 ? -4.104 -3.487 9.372 1.00 96.12 97 THR A N 1
ATOM 771 C CA . THR A 1 97 ? -4.365 -3.097 10.761 1.00 96.12 97 THR A CA 1
ATOM 772 C C . THR A 1 97 ? -5.858 -3.075 11.073 1.00 96.12 97 THR A C 1
ATOM 774 O O . THR A 1 97 ? -6.694 -2.846 10.190 1.00 96.12 97 THR A O 1
ATOM 777 N N . ASP A 1 98 ? -6.206 -3.330 12.334 1.00 95.12 98 ASP A N 1
ATOM 778 C CA . ASP A 1 98 ? -7.572 -3.164 12.846 1.00 95.12 98 ASP A CA 1
ATOM 779 C C . ASP A 1 98 ? -7.827 -1.746 13.384 1.00 95.12 98 ASP A C 1
ATOM 781 O O . ASP A 1 98 ? -8.985 -1.330 13.516 1.00 95.12 98 ASP A O 1
ATOM 785 N N . ALA A 1 99 ? -6.760 -0.981 13.629 1.00 93.75 99 ALA A N 1
ATOM 786 C CA . ALA A 1 99 ? -6.850 0.416 14.019 1.00 93.75 99 ALA A CA 1
ATOM 787 C C . ALA A 1 99 ? -7.331 1.288 12.842 1.00 93.75 99 ALA A C 1
ATOM 789 O O . ALA A 1 99 ? -7.027 1.008 11.676 1.00 93.75 99 ALA A O 1
ATOM 790 N N . PRO A 1 100 ? -8.100 2.358 13.099 1.00 93.75 100 PRO A N 1
ATOM 791 C CA . PRO A 1 100 ? -8.281 3.400 12.100 1.00 93.75 100 PRO A CA 1
ATOM 792 C C . PRO A 1 100 ? -6.940 4.111 11.848 1.00 93.75 100 PRO A C 1
ATOM 794 O O . PRO A 1 100 ? -6.110 4.253 12.746 1.00 93.75 100 PRO A O 1
ATOM 797 N N . LEU A 1 101 ? -6.720 4.587 10.622 1.00 93.31 101 LEU A N 1
ATOM 798 C CA . LEU A 1 101 ? -5.490 5.293 10.247 1.00 93.31 101 LEU A CA 1
ATOM 799 C C . LEU A 1 101 ? -5.346 6.640 10.970 1.00 93.31 101 LEU A C 1
ATOM 801 O O . LEU A 1 101 ? -4.239 7.165 11.104 1.00 93.31 101 LEU A O 1
ATOM 805 N N . THR A 1 102 ? -6.447 7.202 11.469 1.00 93.44 102 THR A N 1
ATOM 806 C CA . THR A 1 102 ? -6.431 8.377 12.348 1.00 93.44 102 THR A CA 1
ATOM 807 C C . THR A 1 102 ? -5.727 8.126 13.685 1.00 93.44 102 THR A C 1
ATOM 809 O O . THR A 1 102 ? -5.093 9.056 14.189 1.00 93.44 102 THR A O 1
ATOM 812 N N . GLU A 1 103 ? -5.741 6.895 14.199 1.00 92.81 103 GLU A N 1
ATOM 813 C CA . GLU A 1 103 ? -5.187 6.505 15.509 1.00 92.81 103 GLU A CA 1
ATOM 814 C C . GLU A 1 103 ? -3.790 5.868 15.431 1.00 92.81 103 GLU A C 1
ATOM 816 O O . GLU A 1 103 ? -3.240 5.453 16.445 1.00 92.81 103 GLU A O 1
ATOM 821 N N . VAL A 1 104 ? -3.179 5.778 14.248 1.00 86.31 104 VAL A N 1
ATOM 822 C CA . VAL A 1 104 ? -1.840 5.184 14.106 1.00 86.31 104 VAL A CA 1
ATOM 823 C C . VAL A 1 104 ? -0.800 6.083 14.785 1.00 86.31 104 VAL A C 1
ATOM 825 O O . VAL A 1 104 ? -0.596 7.226 14.372 1.00 86.31 104 VAL A O 1
ATOM 828 N N . CYS A 1 105 ? -0.143 5.555 15.823 1.00 80.06 105 CYS A N 1
ATOM 829 C CA . CYS A 1 105 ? 0.698 6.329 16.747 1.00 80.06 105 CYS A CA 1
ATOM 830 C C . CYS A 1 105 ? 2.189 6.418 16.377 1.00 80.06 105 CYS A C 1
ATOM 832 O O . CYS A 1 105 ? 2.893 7.238 16.959 1.00 80.06 105 CYS A O 1
ATOM 834 N N . GLY A 1 106 ? 2.693 5.601 15.447 1.00 93.25 106 GLY A N 1
ATOM 835 C CA . GLY A 1 106 ? 4.115 5.619 15.096 1.00 93.25 106 GLY A CA 1
ATOM 836 C C . GLY A 1 106 ? 4.532 4.561 14.072 1.00 93.25 106 GLY A C 1
ATOM 837 O O . GLY A 1 106 ? 3.754 3.650 13.770 1.00 93.25 106 GLY A O 1
ATOM 838 N N . PRO A 1 107 ? 5.757 4.667 13.527 1.00 93.94 107 PRO A N 1
ATOM 839 C CA . PRO A 1 107 ? 6.292 3.711 12.561 1.00 93.94 107 PRO A CA 1
ATOM 840 C C . PRO A 1 107 ? 6.544 2.319 13.159 1.00 93.94 107 PRO A C 1
ATOM 842 O O . 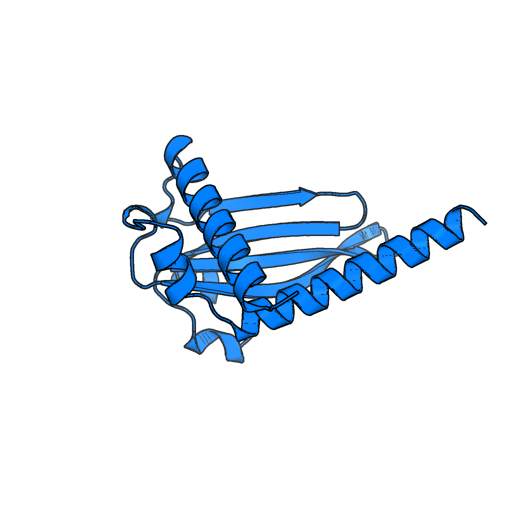PRO A 1 107 ? 6.496 1.335 12.428 1.00 93.94 107 PRO A O 1
ATOM 845 N N . GLU A 1 108 ? 6.753 2.208 14.471 1.00 93.94 108 GLU A N 1
ATOM 846 C CA . GLU A 1 108 ? 6.910 0.934 15.180 1.00 93.94 108 GLU A CA 1
ATOM 847 C C . GLU A 1 108 ? 5.611 0.121 15.140 1.00 93.94 108 GLU A C 1
ATOM 849 O O . GLU A 1 108 ? 5.637 -1.056 14.791 1.00 93.94 108 GLU A O 1
ATOM 854 N N . ALA A 1 109 ? 4.466 0.772 15.377 1.00 92.62 109 ALA A N 1
ATOM 855 C CA . ALA A 1 109 ? 3.151 0.135 15.278 1.00 92.62 109 ALA A CA 1
ATOM 856 C C . ALA A 1 109 ? 2.870 -0.369 13.852 1.00 92.62 109 ALA A C 1
ATOM 858 O O . ALA A 1 109 ? 2.350 -1.464 13.660 1.00 92.62 109 ALA A O 1
ATOM 859 N N . VAL A 1 110 ? 3.277 0.399 12.834 1.00 95.75 110 VAL A N 1
ATOM 860 C CA . VAL A 1 110 ? 3.194 -0.045 11.434 1.00 95.75 110 VAL A CA 1
ATOM 861 C C . VAL A 1 110 ? 4.106 -1.248 11.187 1.00 95.75 110 VAL A C 1
ATOM 863 O O . VAL A 1 110 ? 3.711 -2.184 10.494 1.00 95.75 110 VAL A O 1
ATOM 866 N N . HIS A 1 111 ? 5.319 -1.237 11.747 1.00 95.50 111 HIS A N 1
ATOM 867 C CA . HIS A 1 111 ? 6.306 -2.298 11.566 1.00 95.50 111 HIS A CA 1
ATOM 868 C C . HIS A 1 111 ? 5.825 -3.647 12.115 1.00 95.50 111 HIS A C 1
ATOM 870 O O . HIS A 1 111 ? 5.971 -4.663 11.434 1.00 95.50 111 HIS A O 1
ATOM 876 N N . GLU A 1 112 ? 5.218 -3.652 13.304 1.00 93.81 112 GLU A N 1
ATOM 877 C CA . GLU A 1 112 ? 4.676 -4.855 13.956 1.00 93.81 112 GLU A CA 1
ATOM 878 C C . GLU A 1 112 ? 3.564 -5.533 13.142 1.00 93.81 112 GLU A C 1
ATOM 880 O O . GLU A 1 112 ? 3.374 -6.748 13.218 1.00 93.81 112 GLU A O 1
ATOM 885 N N . GLU A 1 113 ? 2.853 -4.762 12.323 1.00 95.12 113 GLU A N 1
ATOM 886 C CA . GLU A 1 113 ? 1.708 -5.222 11.539 1.00 95.12 113 GLU A CA 1
ATOM 887 C C . GLU A 1 113 ? 2.024 -5.420 10.046 1.00 95.12 113 GLU A C 1
ATOM 889 O O . GLU A 1 113 ? 1.127 -5.702 9.238 1.00 95.12 113 GLU A O 1
ATOM 894 N N . LEU A 1 114 ? 3.292 -5.279 9.642 1.00 95.19 114 LEU A N 1
ATOM 895 C CA . LEU A 1 114 ? 3.696 -5.523 8.261 1.00 95.19 114 LEU A CA 1
ATOM 896 C C . LEU A 1 114 ? 3.384 -6.960 7.834 1.00 95.19 114 LEU A C 1
ATOM 898 O O . LEU A 1 114 ? 3.676 -7.946 8.514 1.00 95.19 114 LEU A O 1
ATOM 902 N N . VAL A 1 115 ? 2.880 -7.095 6.612 1.00 93.31 115 VAL A N 1
ATOM 903 C CA . VAL A 1 115 ? 2.683 -8.389 5.960 1.00 93.31 115 VAL A CA 1
ATOM 904 C C . VAL A 1 115 ? 4.000 -8.786 5.296 1.00 93.31 115 VAL A C 1
ATOM 906 O O . VAL A 1 115 ? 4.210 -8.549 4.108 1.00 93.31 115 VAL A O 1
ATOM 909 N N . LEU A 1 116 ? 4.913 -9.386 6.069 1.00 91.12 116 LEU A N 1
ATOM 910 C CA . LEU A 1 116 ? 6.298 -9.658 5.643 1.00 91.12 116 LEU A CA 1
ATOM 911 C C . LEU A 1 116 ? 6.412 -10.438 4.324 1.00 91.12 116 LEU A C 1
ATOM 913 O O . LEU A 1 116 ? 7.296 -10.160 3.517 1.00 91.12 116 LEU A O 1
ATOM 917 N N . SER A 1 117 ? 5.501 -11.378 4.061 1.00 89.06 117 SER A N 1
ATOM 918 C CA . SER A 1 117 ? 5.464 -12.106 2.786 1.00 89.06 117 SER A CA 1
ATOM 919 C C . SER A 1 117 ? 5.142 -11.197 1.595 1.00 89.06 117 SER A C 1
ATOM 921 O O . SER A 1 117 ? 5.705 -11.372 0.516 1.00 89.06 117 SER A O 1
ATOM 923 N N . GLY A 1 118 ? 4.271 -10.206 1.790 1.00 91.62 118 GLY A N 1
ATOM 924 C CA . GLY A 1 118 ? 3.961 -9.192 0.789 1.00 91.62 118 GLY A CA 1
ATOM 925 C C . GLY A 1 118 ? 5.093 -8.184 0.612 1.00 91.62 118 GLY A C 1
ATOM 926 O O . GLY A 1 118 ? 5.391 -7.816 -0.520 1.00 91.62 118 GLY A O 1
ATOM 927 N N . VAL A 1 119 ? 5.782 -7.810 1.697 1.00 93.12 119 VAL A N 1
ATOM 928 C CA . VAL A 1 119 ? 7.001 -6.985 1.632 1.00 93.12 119 VAL A CA 1
ATOM 929 C C . VAL A 1 119 ? 8.079 -7.691 0.809 1.00 93.12 119 VAL A C 1
ATOM 931 O O . VAL A 1 119 ? 8.594 -7.104 -0.137 1.00 93.12 119 VAL A O 1
ATOM 934 N N . ALA A 1 120 ? 8.363 -8.965 1.093 1.00 91.56 120 ALA A N 1
ATOM 935 C CA . ALA A 1 120 ? 9.348 -9.744 0.345 1.00 91.56 120 ALA A CA 1
ATOM 936 C C . ALA A 1 120 ? 8.991 -9.857 -1.150 1.00 91.56 120 ALA A C 1
ATOM 938 O O . ALA A 1 120 ? 9.836 -9.603 -2.010 1.00 91.56 120 ALA A O 1
ATOM 939 N N . ALA A 1 121 ? 7.731 -10.176 -1.473 1.00 91.56 121 ALA A N 1
ATOM 940 C CA . ALA A 1 121 ? 7.264 -10.276 -2.858 1.00 91.56 121 ALA A CA 1
ATOM 941 C C . ALA A 1 121 ? 7.355 -8.934 -3.606 1.00 91.56 121 ALA A C 1
ATOM 943 O O . ALA A 1 121 ? 7.779 -8.890 -4.765 1.00 91.56 121 ALA A O 1
ATOM 944 N N . TYR A 1 122 ? 7.010 -7.835 -2.933 1.00 93.19 122 TYR A N 1
ATOM 945 C CA . TYR A 1 122 ? 7.157 -6.485 -3.460 1.00 93.19 122 TYR A CA 1
ATOM 946 C C . TYR A 1 122 ? 8.622 -6.142 -3.745 1.00 93.19 122 TYR A C 1
ATOM 948 O O . TYR A 1 122 ? 8.945 -5.714 -4.855 1.00 93.19 122 TYR A O 1
ATOM 956 N N . THR A 1 123 ? 9.514 -6.367 -2.778 1.00 91.94 123 THR A N 1
ATOM 957 C CA . THR A 1 123 ? 10.944 -6.073 -2.911 1.00 91.94 123 THR A CA 1
ATOM 958 C C . THR A 1 123 ? 11.567 -6.833 -4.073 1.00 91.94 123 THR A C 1
ATOM 960 O O . THR A 1 123 ? 12.261 -6.231 -4.896 1.00 91.94 123 THR A O 1
ATOM 963 N N . GLU A 1 124 ? 11.300 -8.134 -4.183 1.00 92.88 124 GLU A N 1
ATOM 964 C CA . GLU A 1 124 ? 11.820 -8.946 -5.282 1.00 92.88 124 GLU A CA 1
ATOM 965 C C . GLU A 1 124 ? 11.293 -8.471 -6.639 1.00 92.88 124 GLU A C 1
ATOM 967 O O . GLU A 1 124 ? 12.063 -8.329 -7.594 1.00 92.88 124 GLU A O 1
ATOM 972 N N . GLN A 1 125 ? 10.008 -8.117 -6.728 1.00 92.19 125 GLN A N 1
ATOM 973 C CA . GLN A 1 125 ? 9.451 -7.617 -7.979 1.00 92.19 125 GLN A CA 1
ATOM 974 C C . GLN A 1 125 ? 10.031 -6.254 -8.380 1.00 92.19 125 GLN A C 1
ATOM 976 O O . GLN A 1 125 ? 10.376 -6.066 -9.548 1.00 92.19 125 GLN A O 1
ATOM 981 N N . VAL A 1 126 ? 10.183 -5.311 -7.445 1.00 90.06 126 VAL A N 1
ATOM 982 C CA . VAL A 1 126 ? 10.805 -4.007 -7.732 1.00 90.06 126 VAL A CA 1
ATOM 983 C C . VAL A 1 126 ? 12.255 -4.182 -8.170 1.00 90.06 126 VAL A C 1
ATOM 985 O O . VAL A 1 126 ? 12.656 -3.597 -9.175 1.00 90.06 126 VAL A O 1
ATOM 988 N N . ARG A 1 127 ? 13.033 -5.034 -7.489 1.00 90.25 127 ARG A N 1
ATOM 989 C CA . ARG A 1 127 ? 14.411 -5.359 -7.897 1.00 90.25 127 ARG A CA 1
ATOM 990 C C . ARG A 1 127 ? 14.456 -5.910 -9.321 1.00 90.25 127 ARG A C 1
ATOM 992 O O . ARG A 1 127 ? 15.299 -5.482 -10.108 1.00 90.25 127 ARG A O 1
ATOM 999 N N . GLY A 1 128 ? 13.549 -6.824 -9.665 1.00 89.31 128 GLY A N 1
ATOM 1000 C CA . GLY A 1 128 ? 13.435 -7.373 -11.016 1.00 89.31 128 GLY A CA 1
ATOM 1001 C C . GLY A 1 128 ? 13.118 -6.305 -12.066 1.00 89.31 128 GLY A C 1
ATOM 1002 O O . GLY A 1 128 ? 13.780 -6.248 -13.103 1.00 89.31 128 GLY A O 1
ATOM 1003 N N . LEU A 1 129 ? 12.156 -5.423 -11.778 1.00 86.00 129 LEU A N 1
ATOM 1004 C CA . LEU A 1 129 ? 11.765 -4.332 -12.675 1.00 86.00 129 LEU A CA 1
ATOM 1005 C C . LEU A 1 129 ? 12.908 -3.337 -12.896 1.00 86.00 129 LEU A C 1
ATOM 1007 O O . LEU A 1 129 ? 13.198 -3.005 -14.041 1.00 86.00 129 LEU A O 1
ATOM 1011 N N . LEU A 1 130 ? 13.594 -2.914 -11.832 1.00 83.69 130 LEU A N 1
ATOM 1012 C CA . LEU A 1 130 ? 14.719 -1.981 -11.927 1.00 83.69 130 LEU A CA 1
ATOM 1013 C C . LEU A 1 130 ? 15.902 -2.585 -12.691 1.00 83.69 130 LEU A C 1
ATOM 1015 O O . LEU A 1 130 ? 16.481 -1.917 -13.542 1.00 83.69 130 LEU A O 1
ATOM 1019 N N . ARG A 1 131 ? 16.238 -3.861 -12.453 1.00 86.00 131 ARG A N 1
ATOM 1020 C CA . ARG A 1 131 ? 17.285 -4.560 -13.221 1.00 86.00 131 ARG A CA 1
ATOM 1021 C C . ARG A 1 131 ? 16.952 -4.615 -14.712 1.00 86.00 131 ARG A C 1
ATOM 1023 O O . ARG A 1 131 ? 17.823 -4.358 -15.538 1.00 86.00 131 ARG A O 1
ATOM 1030 N N . ALA A 1 132 ? 15.702 -4.932 -15.054 1.00 81.94 132 ALA A N 1
ATOM 1031 C CA . ALA A 1 132 ? 15.247 -4.952 -16.441 1.00 81.94 132 ALA A CA 1
ATOM 1032 C C . ALA A 1 132 ? 15.282 -3.555 -17.079 1.00 81.94 132 ALA A C 1
ATOM 1034 O O . ALA A 1 132 ? 15.591 -3.427 -18.263 1.00 81.94 132 ALA A O 1
ATOM 1035 N N . ASP A 1 133 ? 14.992 -2.511 -16.304 1.00 78.06 133 ASP A N 1
ATOM 1036 C CA . ASP A 1 133 ? 15.026 -1.132 -16.780 1.00 78.06 133 ASP A CA 1
ATOM 1037 C C . ASP A 1 133 ? 16.451 -0.647 -17.065 1.00 78.06 133 ASP A C 1
ATOM 1039 O O . ASP A 1 133 ? 16.729 -0.190 -18.172 1.00 78.06 133 ASP A O 1
ATOM 1043 N N . VAL A 1 134 ? 17.384 -0.874 -16.132 1.00 81.12 134 VAL A N 1
ATOM 1044 C CA . VAL A 1 134 ? 18.816 -0.572 -16.316 1.00 81.12 134 VAL A CA 1
ATOM 1045 C C . VAL A 1 134 ? 19.386 -1.317 -17.526 1.00 81.12 134 VAL A C 1
ATOM 1047 O O . VAL A 1 134 ? 20.080 -0.725 -18.350 1.00 81.12 134 VAL A O 1
ATOM 1050 N N . ALA A 1 135 ? 19.052 -2.602 -17.688 1.00 79.62 135 ALA A N 1
ATOM 1051 C CA . ALA A 1 135 ? 19.503 -3.393 -18.833 1.00 79.62 135 ALA A CA 1
ATOM 1052 C C . ALA A 1 135 ? 18.944 -2.889 -20.177 1.00 79.62 135 ALA A C 1
ATOM 1054 O O . ALA A 1 135 ? 19.588 -3.070 -21.209 1.00 79.62 135 ALA A O 1
ATOM 1055 N N . ARG A 1 136 ? 17.753 -2.273 -20.193 1.00 75.62 136 ARG A N 1
ATOM 1056 C CA . ARG A 1 136 ? 17.188 -1.641 -21.398 1.00 75.62 136 ARG A CA 1
ATOM 1057 C C . ARG A 1 136 ? 17.848 -0.303 -21.708 1.00 75.62 136 ARG A C 1
ATOM 1059 O O . ARG A 1 136 ? 18.157 -0.063 -22.872 1.00 75.62 136 ARG A O 1
ATOM 1066 N N . ALA A 1 137 ? 18.100 0.523 -20.692 1.00 76.38 137 ALA A N 1
ATOM 1067 C CA . ALA A 1 137 ? 18.809 1.790 -20.862 1.00 76.38 137 ALA A CA 1
ATOM 1068 C C . ALA A 1 137 ? 20.197 1.556 -21.485 1.00 76.38 137 ALA A C 1
ATOM 1070 O O . ALA A 1 137 ? 20.496 2.104 -22.539 1.00 76.38 137 ALA A O 1
ATOM 1071 N N . ALA A 1 138 ? 20.966 0.605 -20.942 1.00 76.19 138 ALA A N 1
ATOM 1072 C CA . ALA A 1 138 ? 22.295 0.255 -21.451 1.00 76.19 138 ALA A CA 1
ATOM 1073 C C . ALA A 1 138 ? 22.319 -0.271 -22.903 1.00 76.19 138 ALA A C 1
ATOM 1075 O O . ALA A 1 138 ? 23.361 -0.227 -23.545 1.00 76.19 138 ALA A O 1
ATOM 1076 N N . LYS A 1 139 ? 21.197 -0.788 -23.424 1.00 71.62 139 LYS A N 1
ATOM 1077 C CA . LYS A 1 139 ? 21.069 -1.221 -24.830 1.00 71.62 139 LYS A CA 1
ATOM 1078 C C . LYS A 1 139 ? 20.640 -0.106 -25.778 1.00 71.62 139 LYS A C 1
ATOM 1080 O O . LYS A 1 139 ? 20.742 -0.289 -26.979 1.00 71.62 139 LYS A O 1
ATOM 1085 N N . THR A 1 140 ? 20.077 0.978 -25.253 1.00 61.22 140 THR A N 1
ATOM 1086 C CA . THR A 1 140 ? 19.645 2.123 -26.071 1.00 61.22 140 THR A CA 1
ATOM 1087 C C . THR A 1 140 ? 20.820 3.058 -26.366 1.00 61.22 140 THR A C 1
ATOM 1089 O O . THR A 1 140 ? 20.805 3.743 -27.381 1.00 61.22 140 THR A O 1
ATOM 1092 N N . ASP A 1 141 ? 21.846 3.035 -25.510 1.00 57.09 141 ASP A N 1
ATOM 1093 C CA . ASP A 1 141 ? 23.079 3.824 -25.639 1.00 57.09 141 ASP A CA 1
ATOM 1094 C C . ASP A 1 141 ? 24.200 3.109 -26.434 1.00 57.09 141 ASP A C 1
ATOM 1096 O O . ASP A 1 141 ? 25.317 3.623 -26.509 1.00 57.09 141 ASP A O 1
ATOM 1100 N N . ALA A 1 142 ? 23.925 1.926 -27.003 1.00 49.78 142 ALA A N 1
ATOM 1101 C CA . ALA A 1 142 ? 24.851 1.115 -27.805 1.00 49.78 142 ALA A CA 1
ATOM 1102 C C . ALA A 1 142 ? 24.382 1.024 -29.262 1.00 49.78 142 ALA A C 1
ATOM 1104 O O . ALA A 1 142 ? 25.256 1.069 -30.157 1.00 49.78 142 ALA A O 1
#

Nearest PDB structures (foldseek):
  6rxt-assembly1_UQ  TM=3.861E-01  e=1.026E+00  Thermochaetoides thermophila
  3lh4-assembly1_A  TM=3.018E-01  e=1.091E+00  Ixodes scapularis
  6imn-assembly2_B  TM=3.939E-01  e=2.935E+00  African swine fever virus
  6imj-assembly1_A  TM=3.446E-01  e=2.935E+00  African swine fever virus

Sequence (142 aa):
MNDTSYAQSLAADLFRMVMQAKERGIAVDHGFRNHALESPQLSITYLFLPRAELLKVPAFPPALRRFVRRMNALVCLEAKKDNGRRKTVGIHLLWATDAPLTEVCGPEAVHEELVLSGVAAYTEQVRGLLRADVARAAKTDA

Solvent-accessible surface area (backbone atoms only — not comparable to full-atom values): 7888 Å² total; per-residue (Å²): 134,62,68,69,61,53,50,48,52,51,17,41,51,54,43,47,53,52,51,56,37,48,75,70,71,43,65,54,66,76,31,51,76,45,79,80,41,81,55,95,55,42,33,38,34,38,39,36,32,28,42,78,61,50,76,65,44,90,84,58,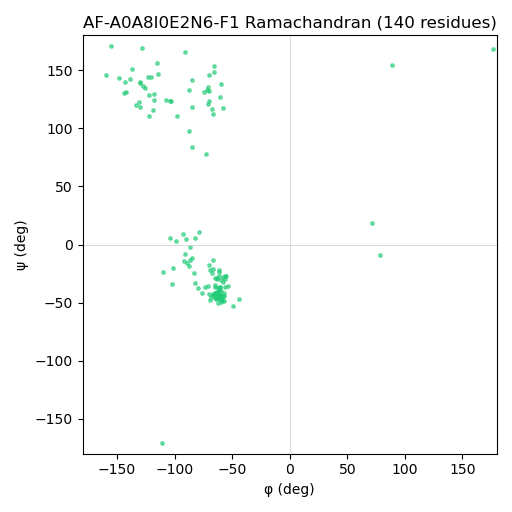60,74,89,53,58,82,62,63,31,51,28,30,35,31,40,40,33,30,35,50,43,97,87,71,47,75,41,81,77,45,76,29,53,38,32,36,36,78,60,55,65,83,70,66,87,48,35,65,64,44,41,77,36,42,34,61,71,28,44,53,54,43,52,55,49,52,53,52,52,51,54,54,48,53,58,49,53,64,60,74,80,106

Mean predicted aligned error: 5.16 Å

pLDDT: mean 88.33, std 9.76, range [46.0, 97.06]

Foldseek 3Di:
DDVLVVLLVVLQVVLVVLVVCVVVVHPPLQKDKDFPDDDQFKTKIKTWHALVVQVPPPPRDPVCNVLAERIWIKIWMWGQDPVRDIDTPDIFTFFHDNDRSVPDDHSVSRSVGTPVVRVVVVVVVVVVSVVVVVVVVVVVVD

Secondary structure (DSSP, 8-state):
--HHHHHHHHHHHHHHHHHHHHHTT--GGG-EEEEEEE-SSEEEEEEEEEHHHHTT-TT--GGGGGG--SEEEEEEEEEE-TTS-EEEEEEEEEEEESS-GGG---HHHHHHTB-HHHHHHHHHHHHHHHHHHHHHHHHH--

Radius of gyration: 15.87 Å; Cα contacts (8 Å, |Δi|>4): 213; chains: 1; bounding box: 40×34×45 Å